Protein AF-A0A2M7XXM1-F1 (afdb_monomer_lite)

pLDDT: mean 84.11, std 12.09, range [45.41, 97.5]

Sequence (160 aa):
MEPDAIPKQIENLKSKQQLTRKERRYLQKLENKLSEKKDSNKPFNIKQVLAKISIIILVLLVIAGIMWFVASRPNLPPIDLAGHIEQNPSAHILDQPMPELIQKHMLEHADGKGKSGILIQYNCKKYSCEKNLIDKLKTLVKKYPENVYLAPNNYDGKII

Structure (mmCIF, N/CA/C/O backbone):
data_AF-A0A2M7XXM1-F1
#
_entry.id   AF-A0A2M7XXM1-F1
#
loop_
_atom_site.group_PDB
_atom_site.id
_atom_site.type_symbol
_atom_site.label_atom_id
_atom_site.label_alt_id
_atom_site.label_comp_id
_atom_site.label_asym_id
_atom_site.label_entity_id
_atom_site.label_seq_id
_atom_site.pdbx_PDB_ins_code
_atom_site.Cartn_x
_atom_site.Cartn_y
_atom_site.Cartn_z
_atom_site.occupancy
_atom_site.B_iso_or_equiv
_atom_site.auth_seq_id
_atom_site.auth_comp_id
_atom_site.auth_asym_id
_atom_site.auth_atom_id
_atom_site.pdbx_PDB_model_num
ATOM 1 N N . MET A 1 1 ? -53.386 10.245 68.380 1.00 47.75 1 MET A N 1
ATOM 2 C CA . MET A 1 1 ? -54.208 9.700 67.278 1.00 47.75 1 MET A CA 1
ATOM 3 C C . MET A 1 1 ? -54.078 8.186 67.360 1.00 47.75 1 MET A C 1
ATOM 5 O O . MET A 1 1 ? -52.992 7.687 67.102 1.00 47.75 1 MET A O 1
ATOM 9 N N . GLU A 1 2 ? -55.099 7.495 67.875 1.00 48.47 2 GLU A N 1
ATOM 10 C CA . GLU A 1 2 ? -55.029 6.061 68.207 1.00 48.47 2 GLU A CA 1
ATOM 11 C C . GLU A 1 2 ? -54.615 5.209 66.990 1.00 48.47 2 GLU A C 1
ATOM 13 O O . GLU A 1 2 ? -55.302 5.245 65.963 1.00 48.47 2 GLU A O 1
ATOM 18 N N . PRO A 1 3 ? -53.516 4.438 67.073 1.00 56.25 3 PRO A N 1
ATOM 19 C CA . PRO A 1 3 ? -53.056 3.577 65.980 1.00 56.25 3 PRO A CA 1
ATOM 20 C C . PRO A 1 3 ? -54.017 2.412 65.668 1.00 56.25 3 PRO A C 1
ATOM 22 O O . PRO A 1 3 ? -53.949 1.850 64.575 1.00 56.25 3 PRO A O 1
ATOM 25 N N . ASP A 1 4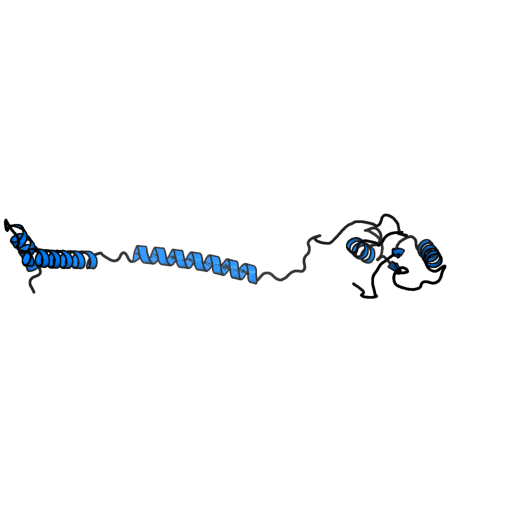 ? -54.971 2.125 66.558 1.00 60.66 4 ASP A N 1
ATOM 26 C CA . ASP A 1 4 ? -55.882 0.974 66.475 1.00 60.66 4 ASP A CA 1
ATOM 27 C C . ASP A 1 4 ? -57.233 1.269 65.802 1.00 60.66 4 ASP A C 1
ATOM 29 O O . ASP A 1 4 ? -58.080 0.381 65.679 1.00 60.66 4 ASP A O 1
ATOM 33 N N . ALA A 1 5 ? -57.465 2.502 65.343 1.00 74.38 5 ALA A N 1
ATOM 34 C CA . ALA A 1 5 ? -58.763 2.895 64.789 1.00 74.38 5 ALA A CA 1
ATOM 35 C C . ALA A 1 5 ? -59.007 2.364 63.361 1.00 74.38 5 ALA A C 1
ATOM 37 O O . ALA A 1 5 ? -60.135 2.026 63.009 1.00 74.38 5 ALA A O 1
ATOM 38 N N . ILE A 1 6 ? -57.962 2.266 62.530 1.00 78.31 6 ILE A N 1
ATOM 39 C CA . ILE A 1 6 ? -58.082 1.893 61.106 1.00 78.31 6 ILE A CA 1
ATOM 40 C C . ILE A 1 6 ? -58.431 0.401 60.917 1.00 78.31 6 ILE A C 1
ATOM 42 O O . ILE A 1 6 ? -59.359 0.120 60.156 1.00 78.31 6 ILE A O 1
ATOM 46 N N . PRO A 1 7 ? -57.773 -0.563 61.599 1.00 82.00 7 PRO A N 1
ATOM 47 C CA . PRO A 1 7 ? -58.103 -1.984 61.454 1.00 82.00 7 PRO A CA 1
ATOM 48 C C . PRO A 1 7 ? -59.534 -2.299 61.909 1.00 82.00 7 PRO A C 1
ATOM 50 O O . PRO A 1 7 ? -60.278 -2.963 61.190 1.00 82.00 7 PRO A O 1
ATOM 53 N N . LYS A 1 8 ? -59.956 -1.722 63.044 1.00 83.06 8 LYS A N 1
ATOM 54 C CA . LYS A 1 8 ? -61.313 -1.880 63.595 1.00 83.06 8 LYS A CA 1
ATOM 55 C C . LYS A 1 8 ? -62.392 -1.312 62.663 1.00 83.06 8 LYS A C 1
ATOM 57 O O . LYS A 1 8 ? -63.471 -1.885 62.535 1.00 83.06 8 LYS A O 1
ATOM 62 N N . GLN A 1 9 ? -62.105 -0.204 61.973 1.00 83.31 9 GLN A N 1
ATOM 63 C CA . GLN A 1 9 ? -63.017 0.377 60.978 1.00 83.31 9 GLN A CA 1
ATOM 64 C C . GLN A 1 9 ? -63.167 -0.505 59.734 1.00 83.31 9 GLN A C 1
ATOM 66 O O . GLN A 1 9 ? -64.272 -0.623 59.207 1.00 83.31 9 GLN A O 1
ATOM 71 N N . ILE A 1 10 ? -62.088 -1.144 59.275 1.00 85.25 10 ILE A N 1
ATOM 72 C CA . ILE A 1 10 ? -62.145 -2.089 58.151 1.00 85.25 10 ILE A CA 1
ATOM 73 C C . ILE A 1 10 ? -62.974 -3.321 58.537 1.00 85.25 10 ILE A C 1
ATOM 75 O O . ILE A 1 10 ? -63.819 -3.748 57.754 1.00 85.25 10 ILE A O 1
ATOM 79 N N . GLU A 1 11 ? -62.778 -3.861 59.740 1.00 86.44 11 GLU A N 1
ATOM 80 C CA . GLU A 1 11 ? -63.499 -5.042 60.234 1.00 86.44 11 GLU A CA 1
ATOM 81 C C . GLU A 1 11 ? -65.008 -4.786 60.382 1.00 86.44 11 GLU A C 1
ATOM 83 O O . GLU A 1 11 ? -65.823 -5.559 59.880 1.00 86.44 11 GLU A O 1
ATOM 88 N N . ASN A 1 12 ? -65.389 -3.637 60.949 1.00 84.94 12 ASN A N 1
ATOM 89 C CA . ASN A 1 12 ? -66.790 -3.215 61.066 1.00 84.94 12 ASN A CA 1
ATOM 90 C C . ASN A 1 12 ? -67.451 -2.973 59.691 1.00 84.94 12 ASN A C 1
ATOM 92 O O . ASN A 1 12 ? -68.616 -3.291 59.470 1.00 84.94 12 ASN A O 1
ATOM 96 N N . LEU A 1 13 ? -66.707 -2.447 58.713 1.00 84.88 13 LEU A N 1
ATOM 97 C CA . LEU A 1 13 ? -67.233 -2.281 57.354 1.00 84.88 13 LEU A CA 1
ATOM 98 C C . LEU A 1 13 ? -67.356 -3.610 56.599 1.00 84.88 13 LEU A C 1
ATOM 100 O O . LEU A 1 13 ? -68.233 -3.723 55.745 1.00 84.88 13 LEU A O 1
ATOM 104 N N . LYS A 1 14 ? -66.520 -4.609 56.909 1.00 84.81 14 LYS A N 1
ATOM 105 C CA . LYS A 1 14 ? -66.574 -5.953 56.309 1.00 84.81 14 LYS A CA 1
ATOM 106 C C . LYS A 1 14 ? -67.660 -6.849 56.910 1.00 84.81 14 LYS A C 1
ATOM 108 O O . LYS A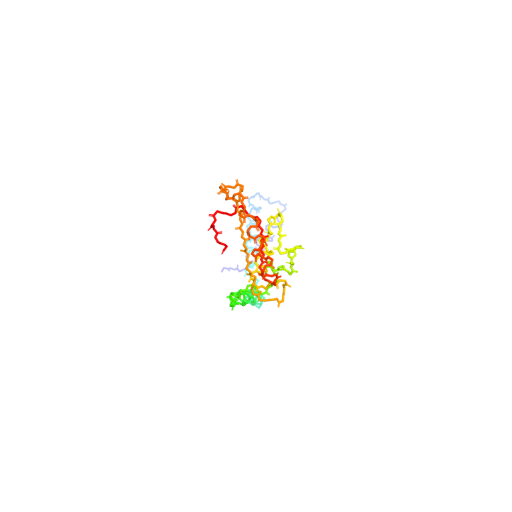 1 14 ? -68.104 -7.763 56.225 1.00 84.81 14 LYS A O 1
ATOM 113 N N . SER A 1 15 ? -68.111 -6.586 58.138 1.00 84.62 15 SER A N 1
ATOM 114 C CA . SER A 1 15 ? -69.180 -7.361 58.790 1.00 84.62 15 SER A CA 1
ATOM 115 C C . SER A 1 15 ? -70.596 -7.006 58.308 1.00 84.62 15 SER A C 1
ATOM 117 O O . SER A 1 15 ? -71.546 -7.735 58.590 1.00 84.62 15 SER A O 1
ATOM 119 N N . LYS A 1 16 ? -70.766 -5.914 57.549 1.00 86.12 16 LYS A N 1
ATOM 120 C CA . LYS A 1 16 ? -72.057 -5.524 56.960 1.00 86.12 16 LYS A CA 1
ATOM 121 C C . LYS A 1 16 ? -72.422 -6.417 55.767 1.00 86.12 16 LYS A C 1
ATOM 123 O O . LYS A 1 16 ? -71.670 -6.513 54.803 1.00 86.12 16 LYS A O 1
ATOM 128 N N . GLN A 1 17 ? -73.630 -6.989 55.785 1.00 78.50 17 GLN A N 1
ATOM 129 C CA . GLN A 1 17 ? -74.121 -7.932 54.765 1.00 78.50 17 GLN A CA 1
ATOM 130 C C . GLN A 1 17 ? -74.292 -7.309 53.361 1.00 78.50 17 GLN A C 1
ATOM 132 O O . GLN A 1 17 ? -74.157 -8.002 52.355 1.00 78.50 17 GLN A O 1
ATOM 137 N N . GLN A 1 18 ? -74.542 -5.996 53.268 1.00 80.62 18 GLN A N 1
ATOM 138 C CA . GLN A 1 18 ? -74.530 -5.241 52.009 1.00 80.62 18 GLN A CA 1
ATOM 139 C C . GLN A 1 18 ? -73.877 -3.869 52.202 1.00 80.62 18 GLN A C 1
ATOM 141 O O . GLN A 1 18 ? -74.368 -3.039 52.961 1.00 80.62 18 GLN A O 1
ATOM 146 N N . LEU A 1 19 ? -72.784 -3.612 51.475 1.00 83.69 19 LEU A N 1
ATOM 147 C CA . LEU A 1 19 ? -72.122 -2.305 51.464 1.00 83.69 19 LEU A CA 1
ATOM 148 C C . LEU A 1 19 ? -72.677 -1.411 50.357 1.00 83.69 19 LEU A C 1
ATOM 150 O O . LEU A 1 19 ? -72.707 -1.796 49.178 1.00 83.69 19 LEU A O 1
ATOM 154 N N . THR A 1 20 ? -72.982 -0.169 50.723 1.00 88.12 20 THR A N 1
ATOM 155 C CA . THR A 1 20 ? -73.326 0.896 49.778 1.00 88.12 20 THR A CA 1
ATOM 156 C C . THR A 1 20 ? -72.121 1.302 48.915 1.00 88.12 20 THR A C 1
ATOM 158 O O . THR A 1 20 ? -70.955 1.106 49.269 1.00 88.12 20 THR A O 1
ATOM 161 N N . ARG A 1 21 ? -72.375 1.944 47.764 1.00 87.75 21 ARG A N 1
ATOM 162 C CA . ARG A 1 21 ? -71.317 2.413 46.842 1.00 87.75 21 ARG A CA 1
ATOM 163 C C . ARG A 1 21 ? -70.307 3.358 47.513 1.00 87.75 21 ARG A C 1
ATOM 165 O O . ARG A 1 21 ? -69.133 3.354 47.145 1.00 87.75 21 ARG A O 1
ATOM 172 N N . LYS A 1 22 ? -70.751 4.166 48.484 1.00 86.50 22 LYS A N 1
ATOM 173 C CA . LYS A 1 22 ? -69.884 5.076 49.253 1.00 86.50 22 LYS A CA 1
ATOM 174 C C . LYS A 1 22 ? -68.986 4.307 50.227 1.00 86.50 22 LYS A C 1
ATOM 176 O O . LYS A 1 22 ? -67.790 4.584 50.274 1.00 86.50 22 LYS A O 1
ATOM 181 N N . GLU A 1 23 ? -69.527 3.313 50.929 1.00 86.50 23 GLU A N 1
ATOM 182 C CA . GLU A 1 23 ? -68.772 2.484 51.880 1.00 86.50 23 GLU A CA 1
ATOM 183 C C . GLU A 1 23 ? -67.706 1.632 51.185 1.00 86.50 23 GLU A C 1
ATOM 185 O O . GLU A 1 23 ? -66.586 1.556 51.679 1.00 86.50 23 GLU A O 1
ATOM 190 N N . ARG A 1 24 ? -67.986 1.092 49.989 1.00 85.81 24 ARG A N 1
ATOM 191 C CA . ARG A 1 24 ? -66.973 0.364 49.195 1.00 85.81 24 ARG A CA 1
ATOM 192 C C . ARG A 1 24 ? -65.766 1.238 48.848 1.00 85.81 24 ARG A C 1
ATOM 194 O O . ARG A 1 24 ? -64.626 0.817 49.011 1.00 85.81 24 ARG A O 1
ATOM 201 N N . ARG A 1 25 ? -66.010 2.483 48.416 1.00 87.25 25 ARG A N 1
ATOM 202 C CA . ARG A 1 25 ? -64.934 3.452 48.127 1.00 87.25 25 ARG A CA 1
ATOM 203 C C . ARG A 1 25 ? -64.148 3.825 49.381 1.00 87.25 25 ARG A C 1
ATOM 205 O O . ARG A 1 25 ? -62.950 4.078 49.302 1.00 87.25 25 ARG A O 1
ATOM 212 N N . TYR A 1 26 ? -64.822 3.907 50.523 1.00 89.06 26 TYR A N 1
ATOM 213 C CA . TYR A 1 26 ? -64.185 4.236 51.791 1.00 89.06 26 TYR A CA 1
ATOM 214 C C . TYR A 1 26 ? -63.320 3.080 52.314 1.00 89.06 26 TYR A C 1
ATOM 216 O O . TYR A 1 26 ? -62.176 3.313 52.694 1.00 89.06 26 TYR A O 1
ATOM 224 N N . LEU A 1 27 ? -63.808 1.841 52.224 1.00 86.38 27 LEU A N 1
ATOM 225 C CA . LEU A 1 27 ? -63.051 0.631 52.550 1.00 86.38 27 LEU A CA 1
ATOM 226 C C . LEU A 1 27 ? -61.779 0.531 51.699 1.00 86.38 27 LEU A C 1
ATOM 228 O O . LEU A 1 27 ? -60.695 0.374 52.251 1.00 86.38 27 LEU A O 1
ATOM 232 N N . GLN A 1 28 ? -61.883 0.750 50.385 1.00 89.62 28 GLN A N 1
ATOM 233 C CA . GLN A 1 28 ? -60.721 0.748 49.489 1.00 89.62 28 GLN A CA 1
ATOM 234 C C . GLN A 1 28 ? -59.682 1.818 49.874 1.00 89.62 28 GLN A C 1
ATOM 236 O O . GLN A 1 28 ? -58.480 1.567 49.850 1.00 89.62 28 GLN A O 1
ATOM 241 N N . LYS A 1 29 ? -60.127 3.012 50.293 1.00 88.75 29 LYS A N 1
ATOM 242 C CA . LYS A 1 29 ? -59.221 4.057 50.803 1.00 88.75 29 LYS A CA 1
ATOM 243 C C . LYS A 1 29 ? -58.519 3.645 52.099 1.00 88.75 29 LYS A C 1
ATOM 245 O O . LYS A 1 29 ? -57.365 4.020 52.291 1.00 88.75 29 LYS A O 1
ATOM 250 N N . LEU A 1 30 ? -59.201 2.935 52.998 1.00 87.94 30 LEU A N 1
ATOM 251 C CA . LEU A 1 30 ? -58.610 2.464 54.254 1.00 87.94 30 LEU A CA 1
ATOM 252 C C . LEU A 1 30 ? -57.597 1.3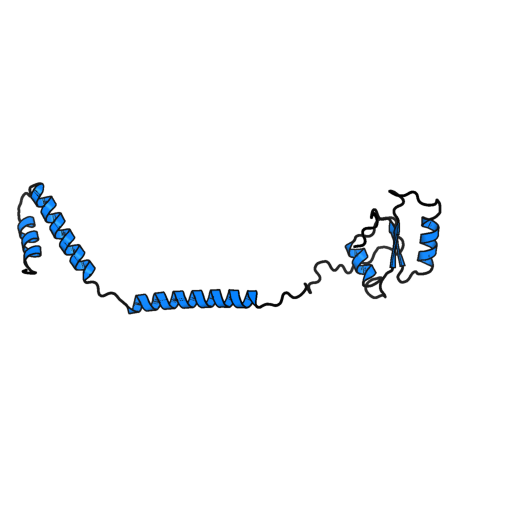38 54.015 1.00 87.94 30 LEU A C 1
ATOM 254 O O . LEU A 1 30 ? -56.519 1.371 54.607 1.00 87.94 30 LEU A O 1
ATOM 258 N N . GLU A 1 31 ? -57.900 0.398 53.119 1.00 86.75 31 GLU A N 1
ATOM 259 C CA . GLU A 1 31 ? -56.977 -0.678 52.737 1.00 86.75 31 GLU A CA 1
ATOM 260 C C . GLU A 1 31 ? -55.703 -0.124 52.084 1.00 86.75 31 GLU A C 1
ATOM 262 O O . GLU A 1 31 ? -54.607 -0.495 52.502 1.00 86.75 31 GLU A O 1
ATOM 267 N N . ASN A 1 32 ? -55.829 0.848 51.171 1.00 86.00 32 ASN A N 1
ATOM 268 C CA . ASN A 1 32 ? -54.676 1.507 50.545 1.00 86.00 32 ASN A CA 1
ATOM 269 C C . ASN A 1 32 ? -53.786 2.238 51.567 1.00 86.00 32 ASN A C 1
ATOM 271 O O . ASN A 1 32 ? -52.561 2.153 51.514 1.00 86.00 32 ASN A O 1
ATOM 275 N N . LYS A 1 33 ? -54.384 2.925 52.549 1.00 84.81 33 LYS A N 1
ATOM 276 C CA . LYS A 1 33 ? -53.619 3.587 53.622 1.00 84.81 33 LYS A CA 1
ATOM 277 C C . LYS A 1 33 ? -52.878 2.592 54.514 1.00 84.81 33 LYS A C 1
ATOM 279 O O . LYS A 1 33 ? -51.825 2.921 55.061 1.00 84.81 33 LYS A O 1
ATOM 284 N N . LEU A 1 34 ? -53.435 1.395 54.703 1.00 81.62 34 LEU A N 1
ATOM 285 C CA . LEU A 1 34 ? -52.812 0.343 55.500 1.00 81.62 34 LEU A CA 1
ATOM 286 C C . LEU A 1 34 ? -51.681 -0.349 54.723 1.00 81.62 34 LEU A C 1
ATOM 288 O O . LEU A 1 34 ? -50.645 -0.645 55.318 1.00 81.62 34 LEU A O 1
ATOM 292 N N . SER A 1 35 ? -51.827 -0.538 53.406 1.00 76.56 35 SER A N 1
ATOM 293 C CA . SER A 1 35 ? -50.748 -1.051 52.549 1.00 76.56 35 SER A CA 1
ATOM 294 C C . SER A 1 35 ? -49.585 -0.066 52.417 1.00 76.56 35 SER A C 1
ATOM 296 O O . SER A 1 35 ? -48.440 -0.473 52.584 1.00 76.56 35 SER A O 1
ATOM 298 N N . GLU A 1 36 ? -49.855 1.231 52.232 1.00 79.06 36 GLU A N 1
ATOM 299 C CA . GLU A 1 36 ? -48.812 2.270 52.169 1.00 79.06 36 GLU A CA 1
ATOM 300 C C . GLU A 1 36 ? -47.984 2.334 53.462 1.00 79.06 36 GLU A C 1
ATOM 302 O O . GLU A 1 36 ? -46.754 2.358 53.416 1.00 79.06 36 GLU A O 1
ATOM 307 N N . LYS A 1 37 ? -48.642 2.276 54.630 1.00 72.12 37 LYS A N 1
ATOM 308 C CA . LYS A 1 37 ? -47.953 2.201 55.932 1.00 72.12 37 LYS A CA 1
ATOM 309 C C . LYS A 1 37 ? -47.150 0.912 56.121 1.00 72.12 37 LYS A C 1
ATOM 311 O O . LYS A 1 37 ? -46.159 0.901 56.848 1.00 72.12 37 LYS A O 1
ATOM 316 N N . LYS A 1 38 ? -47.589 -0.194 55.517 1.00 66.38 38 LYS A N 1
ATOM 317 C CA . LYS A 1 38 ? -46.884 -1.479 55.587 1.00 66.38 38 LYS A CA 1
ATOM 318 C C . LYS A 1 38 ? -45.632 -1.474 54.709 1.00 66.38 38 LYS A C 1
ATOM 320 O O . LYS A 1 38 ? -44.612 -2.026 55.114 1.00 66.38 38 LYS A O 1
ATOM 325 N N . ASP A 1 39 ? -45.687 -0.823 53.550 1.00 62.78 39 ASP A N 1
ATOM 326 C CA . ASP A 1 39 ? -44.536 -0.675 52.657 1.00 62.78 39 ASP A CA 1
ATOM 327 C C . ASP A 1 39 ? -43.515 0.353 53.166 1.00 62.78 39 ASP A C 1
ATOM 329 O O . ASP A 1 39 ? -42.314 0.132 52.999 1.00 62.78 39 ASP A O 1
ATOM 333 N N . SER A 1 40 ? -43.945 1.405 53.875 1.00 60.09 40 SER A N 1
ATOM 334 C CA . SER A 1 40 ? -43.032 2.393 54.476 1.00 60.09 40 SER A CA 1
ATOM 335 C C . SER A 1 40 ? -42.176 1.843 55.625 1.00 60.09 40 SER A C 1
ATOM 337 O O . SER A 1 40 ? -41.156 2.436 55.962 1.00 60.09 40 SER A O 1
ATOM 339 N N . ASN A 1 41 ? -42.576 0.720 56.230 1.00 59.59 41 ASN A N 1
ATOM 340 C CA . ASN A 1 41 ? -41.899 0.112 57.380 1.00 59.59 41 ASN A CA 1
ATOM 341 C C . ASN A 1 41 ? -40.950 -1.039 57.007 1.00 59.59 41 ASN A C 1
ATOM 343 O O . ASN A 1 41 ? -40.452 -1.733 57.896 1.00 59.59 41 ASN A O 1
ATOM 347 N N . LYS A 1 42 ? -40.677 -1.277 55.715 1.00 62.97 42 LYS A N 1
ATOM 348 C CA . LYS A 1 42 ? -39.650 -2.255 55.330 1.00 62.97 42 LYS A CA 1
ATOM 349 C C . LYS A 1 42 ? -38.271 -1.707 55.717 1.00 62.97 42 LYS A C 1
ATOM 351 O O . LYS A 1 42 ? -37.910 -0.631 55.240 1.00 62.97 42 LYS A O 1
ATOM 356 N N . PRO A 1 43 ? -37.479 -2.417 56.543 1.00 64.62 43 PRO A N 1
ATOM 357 C CA . PRO A 1 43 ? -36.138 -1.967 56.876 1.00 64.62 43 PRO A CA 1
ATOM 358 C C . PRO A 1 43 ? -35.310 -1.939 55.592 1.00 64.62 43 PRO A C 1
ATOM 360 O O . PRO A 1 43 ? -35.096 -2.966 54.943 1.00 64.62 43 PRO A O 1
ATOM 363 N N . PHE A 1 44 ? -34.888 -0.741 55.195 1.00 65.62 44 PHE A N 1
ATOM 364 C CA . PHE A 1 44 ? -34.052 -0.544 54.023 1.00 65.62 44 PHE A CA 1
ATOM 365 C C . PHE A 1 44 ? -32.748 -1.321 54.230 1.00 65.62 44 PHE A C 1
ATOM 367 O O . PHE A 1 44 ? -31.983 -1.042 55.153 1.00 65.62 44 PHE A O 1
ATOM 374 N N . ASN A 1 45 ? -32.510 -2.350 53.414 1.00 75.50 45 ASN A N 1
ATOM 375 C CA . ASN A 1 45 ? -31.360 -3.232 53.587 1.00 75.50 45 ASN A CA 1
ATOM 376 C C . ASN A 1 45 ? -30.101 -2.571 53.002 1.00 75.50 45 ASN A C 1
ATOM 378 O O . ASN A 1 45 ? -29.654 -2.887 51.897 1.00 75.50 45 ASN A O 1
ATOM 382 N N . ILE A 1 46 ? -29.547 -1.618 53.758 1.00 77.44 46 ILE A N 1
ATOM 383 C CA . ILE A 1 46 ? -28.403 -0.772 53.380 1.00 77.44 46 ILE A CA 1
ATOM 384 C C . ILE A 1 46 ? -27.208 -1.616 52.903 1.00 77.44 46 ILE A C 1
ATOM 386 O O . ILE A 1 46 ? -26.522 -1.232 51.959 1.00 77.44 46 ILE A O 1
ATOM 390 N N . LYS A 1 47 ? -26.997 -2.808 53.483 1.00 78.56 47 LYS A N 1
ATOM 391 C CA . LYS A 1 47 ? -25.906 -3.722 53.099 1.00 78.56 47 LYS A CA 1
ATOM 392 C C . LYS A 1 47 ? -26.032 -4.223 51.656 1.00 78.56 47 LYS A C 1
ATOM 394 O O . LYS A 1 47 ? -25.030 -4.306 50.954 1.00 78.56 47 LYS A O 1
ATOM 399 N N . GLN A 1 48 ? -27.248 -4.511 51.188 1.00 79.56 48 GLN A N 1
ATOM 400 C CA . GLN A 1 48 ? -27.482 -4.943 49.803 1.00 79.56 48 GLN A CA 1
ATOM 401 C C . GLN A 1 48 ? -27.329 -3.790 48.806 1.00 79.56 48 GLN A C 1
ATOM 403 O O . GLN A 1 48 ? -26.870 -4.003 47.686 1.00 79.56 48 GLN A O 1
ATOM 408 N N . VAL A 1 49 ? -27.687 -2.570 49.207 1.00 83.00 49 VAL A N 1
ATOM 409 C CA . VAL A 1 49 ? -27.510 -1.371 48.376 1.00 83.00 49 VAL A CA 1
ATOM 410 C C . VAL A 1 49 ? -26.027 -1.023 48.247 1.00 83.00 49 VAL A C 1
ATOM 412 O O . VAL A 1 49 ? -25.548 -0.834 47.132 1.00 83.00 49 VAL A O 1
ATOM 415 N N . LEU A 1 50 ? -25.276 -1.047 49.352 1.00 86.00 50 LEU A N 1
ATOM 416 C CA . LEU A 1 50 ? -23.822 -0.853 49.352 1.00 86.00 50 LEU A CA 1
ATOM 417 C C . LEU A 1 50 ? -23.091 -1.904 48.508 1.00 86.00 50 LEU A C 1
ATOM 419 O O . LEU A 1 50 ? -22.206 -1.545 47.737 1.00 86.00 50 LEU A O 1
ATOM 423 N N . ALA A 1 51 ? -23.486 -3.179 48.593 1.00 87.50 51 ALA A N 1
ATOM 424 C CA . ALA A 1 51 ? -22.900 -4.235 47.767 1.00 87.50 51 ALA A CA 1
ATOM 425 C C . ALA A 1 51 ? -23.132 -3.991 46.264 1.00 87.50 51 ALA A C 1
ATOM 427 O O . ALA A 1 51 ? -22.208 -4.123 45.465 1.00 87.50 51 ALA A O 1
ATOM 428 N N . LYS A 1 52 ? -24.342 -3.568 45.871 1.00 89.75 52 LYS A N 1
ATOM 429 C CA . LYS A 1 52 ? -24.646 -3.226 44.470 1.00 89.75 52 LYS A CA 1
ATOM 430 C C . LYS A 1 52 ? -23.848 -2.016 43.984 1.00 89.75 52 LYS A C 1
ATOM 432 O O . LYS A 1 52 ? -23.319 -2.050 42.878 1.00 89.75 52 LYS A O 1
ATOM 437 N N . ILE A 1 53 ? -23.723 -0.979 44.812 1.00 92.62 53 ILE A N 1
ATOM 438 C CA . ILE A 1 53 ? -22.919 0.210 44.494 1.00 92.62 53 ILE A CA 1
ATOM 439 C C . ILE A 1 53 ? -21.442 -0.172 44.333 1.00 92.62 53 ILE A C 1
ATOM 441 O O . ILE A 1 53 ? -20.808 0.244 43.367 1.00 92.62 53 ILE A O 1
ATOM 445 N N . SER A 1 54 ? -20.910 -1.015 45.222 1.00 92.00 54 SER A N 1
ATOM 446 C CA . SER A 1 54 ? -19.530 -1.507 45.140 1.00 92.00 54 SER A CA 1
ATOM 447 C C . SER A 1 54 ? -19.255 -2.256 43.832 1.00 92.00 54 SER A C 1
ATOM 449 O O . SER A 1 54 ? -18.237 -1.997 43.193 1.00 92.00 54 SER A O 1
ATOM 451 N N . ILE A 1 55 ? -20.179 -3.113 43.387 1.00 94.75 55 ILE A N 1
ATOM 452 C CA . ILE A 1 55 ? -20.055 -3.828 42.107 1.00 94.75 55 ILE A CA 1
ATOM 453 C C . ILE A 1 55 ? -20.043 -2.846 40.927 1.00 94.75 55 ILE A C 1
ATOM 455 O O . ILE A 1 55 ? -19.211 -2.978 40.032 1.00 94.75 55 ILE A O 1
ATOM 459 N N . ILE A 1 56 ? -20.921 -1.838 40.929 1.00 95.62 56 ILE A N 1
ATOM 460 C CA . ILE A 1 56 ? -20.975 -0.828 39.858 1.00 95.62 56 ILE A CA 1
ATOM 461 C C . ILE A 1 56 ? -19.661 -0.038 39.782 1.00 95.62 56 ILE A C 1
ATOM 463 O O . ILE A 1 56 ? -19.121 0.156 38.694 1.00 95.62 56 ILE A O 1
ATOM 467 N N . ILE A 1 57 ? -19.122 0.377 40.931 1.00 96.62 57 ILE A N 1
ATOM 468 C CA . ILE A 1 57 ? -17.843 1.096 41.004 1.00 96.62 57 ILE A CA 1
ATOM 469 C C . ILE A 1 57 ? -16.701 0.220 40.475 1.00 96.62 57 ILE A C 1
ATOM 471 O O . ILE A 1 57 ? -15.878 0.701 39.698 1.00 96.62 57 ILE A O 1
ATOM 475 N N . LEU A 1 58 ? -16.667 -1.064 40.845 1.00 96.56 58 LEU A N 1
ATOM 476 C CA . LEU A 1 58 ? -15.656 -2.004 40.362 1.00 96.56 58 LEU A CA 1
ATOM 477 C C . LEU A 1 58 ? -15.683 -2.112 38.830 1.00 96.56 58 LEU A C 1
ATOM 479 O O . LEU A 1 58 ? -14.640 -2.015 38.188 1.00 96.56 58 LEU A O 1
ATOM 483 N N . VAL A 1 59 ? -16.872 -2.262 38.240 1.00 97.12 59 VAL A N 1
ATOM 484 C CA . VAL A 1 59 ? -17.035 -2.350 36.780 1.00 97.12 59 VAL A CA 1
ATOM 485 C C . VAL A 1 59 ? -16.554 -1.070 36.095 1.00 97.12 59 VAL A C 1
ATOM 487 O O . VAL A 1 59 ? -15.821 -1.143 35.108 1.00 97.12 59 VAL A O 1
ATOM 490 N N . LEU A 1 60 ? -16.899 0.102 36.636 1.00 97.44 60 LEU A N 1
ATOM 491 C CA . LEU A 1 60 ? -16.439 1.385 36.097 1.00 97.44 60 LEU A CA 1
ATOM 492 C C . LEU A 1 60 ? -14.915 1.530 36.155 1.00 97.44 60 LEU A C 1
ATOM 494 O O . LEU A 1 60 ? -14.318 1.999 35.188 1.00 97.44 60 LEU A O 1
ATOM 498 N N . LEU A 1 61 ? -14.278 1.096 37.246 1.00 97.50 61 LEU A N 1
ATOM 499 C CA . LEU A 1 61 ? -12.819 1.134 37.377 1.00 97.50 61 LEU A CA 1
ATOM 500 C C . LEU A 1 61 ? -12.127 0.222 36.363 1.00 97.50 61 LEU A C 1
ATOM 502 O O . LEU A 1 61 ? -11.122 0.621 35.777 1.00 97.50 61 LEU A O 1
ATOM 506 N N . VAL A 1 62 ? -12.678 -0.968 36.109 1.00 97.50 62 VAL A N 1
ATOM 507 C CA . VAL A 1 62 ? -12.147 -1.881 35.085 1.00 97.50 62 VAL A CA 1
ATOM 508 C C . VAL A 1 62 ? -12.237 -1.245 33.697 1.00 97.50 62 VAL A C 1
ATOM 510 O O . VAL A 1 62 ? -11.246 -1.231 32.968 1.00 97.50 62 VAL A O 1
ATOM 513 N N . ILE A 1 63 ? -13.387 -0.665 33.342 1.00 97.25 63 ILE A N 1
ATOM 514 C CA . ILE A 1 63 ? -13.578 -0.006 32.040 1.00 97.25 63 ILE A CA 1
ATOM 515 C C . ILE A 1 63 ? -12.621 1.184 31.886 1.00 97.25 63 ILE A C 1
ATOM 517 O O . ILE A 1 63 ? -11.941 1.299 30.865 1.00 97.25 63 ILE A O 1
ATOM 521 N N . ALA A 1 64 ? -12.523 2.040 32.906 1.00 97.06 64 ALA A N 1
ATOM 522 C CA . ALA A 1 64 ? -11.618 3.185 32.899 1.00 97.06 64 ALA A CA 1
ATOM 523 C C . ALA A 1 64 ? -10.148 2.751 32.774 1.00 97.06 64 ALA A C 1
ATOM 525 O O . ALA A 1 64 ? -9.397 3.347 32.003 1.00 97.06 64 ALA A O 1
ATOM 526 N N . GLY A 1 65 ? -9.751 1.681 33.472 1.00 97.06 65 GLY A N 1
ATOM 527 C CA . GLY A 1 65 ? -8.410 1.107 33.379 1.00 97.06 65 GLY A CA 1
ATOM 528 C C . GLY A 1 65 ? -8.085 0.584 31.980 1.00 97.06 65 GLY A C 1
ATOM 529 O O . GLY A 1 65 ? -7.010 0.871 31.455 1.00 97.06 65 GLY A O 1
ATOM 530 N N . ILE A 1 66 ? -9.025 -0.117 31.337 1.00 95.81 66 ILE A N 1
ATOM 531 C CA . ILE A 1 66 ? -8.856 -0.595 29.955 1.00 95.81 66 ILE A CA 1
ATOM 532 C C . ILE A 1 66 ? -8.715 0.588 28.992 1.00 95.81 66 ILE A C 1
ATOM 534 O O . ILE A 1 66 ? -7.794 0.601 28.175 1.00 95.81 66 ILE A O 1
ATOM 538 N N . MET A 1 67 ? -9.584 1.596 29.099 1.00 95.44 67 MET A N 1
ATOM 539 C CA . MET A 1 67 ? -9.511 2.792 28.254 1.00 95.44 67 MET A CA 1
ATOM 540 C C . MET A 1 67 ? -8.182 3.530 28.418 1.00 95.44 67 MET A C 1
ATOM 542 O O . MET A 1 67 ? -7.548 3.871 27.421 1.00 95.44 67 MET A O 1
ATOM 546 N N . TRP A 1 68 ? -7.739 3.738 29.661 1.00 95.81 68 TRP A N 1
ATOM 547 C CA . TRP A 1 68 ? -6.452 4.365 29.954 1.00 95.81 68 TRP A CA 1
ATOM 548 C C . TRP A 1 68 ? -5.291 3.567 29.358 1.00 95.81 68 TRP A C 1
ATOM 550 O O . TRP A 1 68 ? -4.400 4.139 28.733 1.00 95.81 68 TRP A O 1
ATOM 560 N N . PHE A 1 69 ? -5.314 2.241 29.500 1.00 93.69 69 PHE A N 1
ATOM 561 C CA . PHE A 1 69 ? -4.274 1.361 28.974 1.00 93.69 69 PHE A CA 1
ATOM 562 C C . PHE A 1 69 ? -4.190 1.393 27.443 1.00 93.69 69 PHE A C 1
ATOM 564 O O . PHE A 1 69 ? -3.091 1.432 26.894 1.00 93.69 69 PHE A O 1
ATOM 571 N N . VAL A 1 70 ? -5.332 1.405 26.749 1.00 90.25 70 VAL A N 1
ATOM 572 C CA . VAL A 1 70 ? -5.373 1.523 25.282 1.00 90.25 70 VAL A CA 1
ATOM 573 C C . VAL A 1 70 ? -4.878 2.899 24.835 1.00 90.25 70 VAL A C 1
ATOM 575 O O . VAL A 1 70 ? -4.041 2.971 23.940 1.00 90.25 70 VAL A O 1
ATOM 578 N N . ALA A 1 71 ? -5.325 3.975 25.488 1.00 88.44 71 ALA A N 1
ATOM 579 C CA . ALA A 1 71 ? -4.898 5.340 25.174 1.00 88.44 71 ALA A CA 1
ATOM 580 C C . ALA A 1 71 ? -3.412 5.604 25.477 1.00 88.44 71 ALA A C 1
ATOM 582 O O . ALA A 1 71 ? -2.797 6.448 24.834 1.00 88.44 71 ALA A O 1
ATOM 583 N N . SER A 1 72 ? -2.825 4.880 26.434 1.00 90.12 72 SER A N 1
ATOM 584 C CA . SER A 1 72 ? -1.413 5.029 26.813 1.00 90.12 72 SER A CA 1
ATOM 585 C C . SER A 1 72 ? -0.453 4.257 25.907 1.00 90.12 72 SER A C 1
ATOM 587 O O . SER A 1 72 ? 0.760 4.318 26.121 1.00 90.12 72 SER A O 1
ATOM 589 N N . ARG A 1 73 ? -0.950 3.498 24.920 1.00 84.00 73 ARG A N 1
ATOM 590 C CA . ARG A 1 73 ? -0.056 2.821 23.983 1.00 84.00 73 ARG A CA 1
ATOM 591 C C . ARG A 1 73 ? 0.555 3.855 23.035 1.00 84.00 73 ARG A C 1
ATOM 593 O O . ARG A 1 73 ? -0.189 4.625 22.431 1.00 84.00 73 ARG A O 1
ATOM 600 N N . PRO A 1 74 ? 1.887 3.878 22.871 1.00 82.62 74 PRO A N 1
ATOM 601 C CA . PRO A 1 74 ? 2.498 4.709 21.847 1.00 82.62 74 PRO A CA 1
ATOM 602 C C . PRO A 1 74 ? 1.976 4.280 20.470 1.00 82.62 74 PRO A C 1
ATOM 604 O O . PRO A 1 74 ? 1.868 3.084 20.191 1.00 82.62 74 PRO A O 1
ATOM 607 N N . ASN A 1 75 ? 1.673 5.255 19.610 1.00 77.69 75 ASN A N 1
ATOM 608 C CA . ASN A 1 75 ? 1.421 5.015 18.190 1.00 77.69 75 ASN A CA 1
ATOM 609 C C . ASN A 1 75 ? 2.740 4.590 17.542 1.00 77.69 75 ASN A C 1
ATOM 611 O O . ASN A 1 75 ? 3.505 5.421 17.051 1.00 77.69 75 ASN A O 1
ATOM 615 N N . LEU A 1 76 ? 3.036 3.296 17.620 1.00 74.12 76 LEU A N 1
ATOM 616 C CA . LEU A 1 76 ? 4.161 2.710 16.916 1.00 74.12 76 LEU A CA 1
ATOM 617 C C . LEU A 1 76 ? 3.832 2.678 15.421 1.00 74.12 76 LEU A C 1
ATOM 619 O O . LEU A 1 76 ? 2.676 2.434 15.059 1.00 74.12 76 LEU A O 1
ATOM 623 N N . PRO A 1 77 ? 4.824 2.920 14.551 1.00 60.84 77 PRO A N 1
ATOM 624 C CA . PRO A 1 77 ? 4.637 2.661 13.137 1.00 60.84 77 PRO A CA 1
ATOM 625 C C . PRO A 1 77 ? 4.239 1.189 12.942 1.00 60.84 77 PRO A C 1
ATOM 627 O O . PRO A 1 77 ? 4.655 0.336 13.735 1.00 60.84 77 PRO A O 1
ATOM 630 N N . PRO A 1 78 ? 3.430 0.882 11.916 1.00 65.25 78 PRO A N 1
ATOM 631 C CA . PRO A 1 78 ? 3.178 -0.499 11.533 1.00 65.25 78 PRO A CA 1
ATOM 632 C C . PRO A 1 78 ? 4.524 -1.207 11.326 1.00 65.25 78 PRO A C 1
ATOM 634 O O . PRO A 1 78 ? 5.374 -0.743 10.572 1.00 65.25 78 PRO A O 1
ATOM 637 N N . ILE A 1 79 ? 4.735 -2.285 12.080 1.00 63.31 79 ILE A N 1
ATOM 638 C CA . ILE A 1 79 ? 5.884 -3.197 11.948 1.00 63.31 79 ILE A CA 1
ATOM 639 C C . ILE A 1 79 ? 5.478 -4.496 11.246 1.00 63.31 79 ILE A C 1
ATOM 641 O O . ILE A 1 79 ? 6.254 -5.449 11.192 1.00 63.31 79 ILE A O 1
ATOM 645 N N . ASP A 1 80 ? 4.225 -4.583 10.806 1.00 65.81 80 ASP A N 1
ATOM 646 C CA . ASP A 1 80 ? 3.734 -5.733 10.080 1.00 65.81 80 ASP A CA 1
ATOM 647 C C . ASP A 1 80 ? 4.234 -5.697 8.634 1.00 65.81 80 ASP A C 1
ATOM 649 O O . ASP A 1 80 ? 4.478 -4.651 8.043 1.00 65.81 80 ASP A O 1
ATOM 653 N N . LEU A 1 81 ? 4.363 -6.877 8.028 1.00 65.75 81 LEU A N 1
ATOM 654 C CA . LEU A 1 81 ? 4.695 -7.028 6.608 1.00 65.75 81 LEU A CA 1
ATOM 655 C C . LEU A 1 81 ? 3.533 -6.587 5.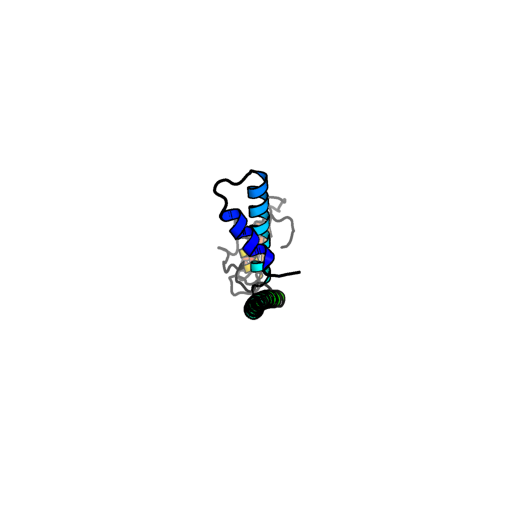690 1.00 65.75 81 LEU A C 1
ATOM 657 O O . LEU A 1 81 ? 3.516 -6.905 4.501 1.00 65.75 81 LEU A O 1
ATOM 661 N N . ALA A 1 82 ? 2.525 -5.894 6.225 1.00 63.84 82 ALA A N 1
ATOM 662 C CA . ALA A 1 82 ? 1.358 -5.461 5.478 1.00 63.84 82 ALA A CA 1
ATOM 663 C C . ALA A 1 82 ? 1.773 -4.398 4.451 1.00 63.84 82 ALA A C 1
ATOM 665 O O . ALA A 1 82 ? 2.064 -3.255 4.783 1.00 63.84 82 ALA A O 1
ATOM 666 N N . GLY A 1 83 ? 1.805 -4.795 3.178 1.00 61.41 83 GLY A N 1
ATOM 667 C CA . GLY A 1 83 ? 2.271 -3.949 2.075 1.00 61.41 83 GLY A CA 1
ATOM 668 C C . GLY A 1 83 ? 3.740 -4.153 1.692 1.00 61.41 83 GLY A C 1
ATOM 669 O O . GLY A 1 83 ? 4.158 -3.613 0.670 1.00 61.41 83 GLY A O 1
ATOM 670 N N . HIS A 1 84 ? 4.491 -4.978 2.428 1.00 63.81 84 HIS A N 1
ATOM 671 C CA . HIS A 1 84 ? 5.802 -5.458 1.999 1.00 63.81 84 HIS A CA 1
ATOM 672 C C . HIS A 1 84 ? 5.623 -6.728 1.165 1.00 63.81 84 HIS A C 1
ATOM 674 O O . HIS A 1 84 ? 5.080 -7.728 1.633 1.00 63.81 84 HIS A O 1
ATOM 680 N N . ILE A 1 85 ? 6.053 -6.680 -0.096 1.00 69.69 85 ILE A N 1
ATOM 681 C CA . ILE A 1 85 ? 6.032 -7.832 -0.993 1.00 69.69 85 ILE A CA 1
ATOM 682 C C . ILE A 1 85 ? 7.470 -8.227 -1.318 1.00 69.69 85 ILE A C 1
ATOM 684 O O . ILE A 1 85 ? 8.215 -7.435 -1.881 1.00 69.69 85 ILE A O 1
ATOM 688 N N . GLU A 1 86 ? 7.867 -9.452 -0.979 1.00 75.50 86 GLU A N 1
ATOM 689 C CA . GLU A 1 86 ? 9.167 -10.017 -1.377 1.00 75.50 86 GLU A CA 1
ATOM 690 C C . GLU A 1 86 ? 9.055 -10.642 -2.774 1.00 75.50 86 GLU A C 1
ATOM 692 O O . GLU A 1 86 ? 9.248 -11.842 -2.974 1.00 75.50 86 GLU A O 1
ATOM 697 N N . GLN A 1 87 ? 8.623 -9.840 -3.746 1.00 83.25 87 GLN A N 1
ATOM 698 C CA . GLN A 1 87 ? 8.481 -10.280 -5.130 1.00 83.25 87 GLN A CA 1
ATOM 699 C C . GLN A 1 87 ? 9.427 -9.509 -6.030 1.00 83.25 87 GLN A C 1
ATOM 701 O O . GLN A 1 87 ? 9.377 -8.283 -6.109 1.00 83.25 87 GLN A O 1
ATOM 706 N N . ASN A 1 88 ? 10.232 -10.262 -6.769 1.00 87.06 88 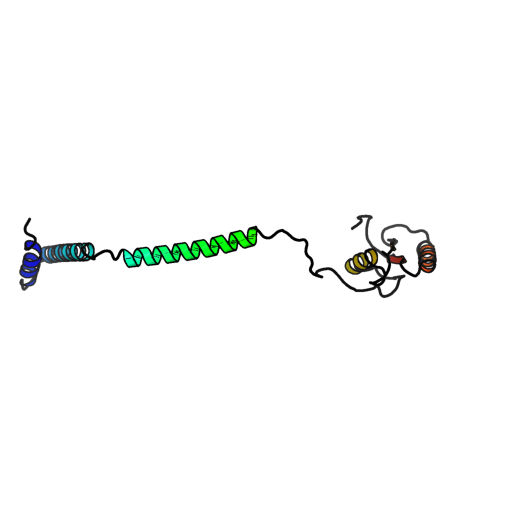ASN A N 1
ATOM 707 C CA . ASN A 1 88 ? 11.116 -9.725 -7.787 1.00 87.06 88 ASN A CA 1
ATOM 708 C C . ASN A 1 88 ? 10.373 -9.633 -9.128 1.00 87.06 88 ASN A C 1
ATOM 710 O O . ASN A 1 88 ? 9.490 -10.453 -9.411 1.00 87.06 88 ASN A O 1
ATOM 714 N N . PRO A 1 89 ? 10.712 -8.653 -9.980 1.00 90.06 89 PRO A N 1
ATOM 715 C CA . PRO A 1 89 ? 10.197 -8.619 -11.338 1.00 90.06 89 PRO A CA 1
ATOM 716 C C . PRO A 1 89 ? 10.691 -9.838 -12.128 1.00 90.06 89 PRO A C 1
ATOM 718 O O . PRO A 1 89 ? 11.746 -10.402 -11.852 1.00 90.06 89 PRO A O 1
ATOM 721 N N . SER A 1 90 ? 9.953 -10.223 -13.170 1.00 89.06 90 SER A N 1
ATOM 722 C CA . SER A 1 90 ? 10.325 -11.358 -14.026 1.00 89.06 90 SER A CA 1
ATOM 723 C C . SER A 1 90 ? 11.638 -11.146 -14.791 1.00 89.06 90 SER A C 1
ATOM 725 O O . SER A 1 90 ? 12.235 -12.109 -15.261 1.00 89.06 90 SER A O 1
ATOM 727 N N . ALA A 1 91 ? 12.049 -9.887 -14.972 1.00 91.56 91 ALA A N 1
ATOM 728 C CA . ALA A 1 91 ? 13.284 -9.489 -15.633 1.00 91.56 91 ALA A CA 1
ATOM 729 C C . ALA A 1 91 ? 13.659 -8.045 -15.262 1.00 91.56 91 ALA A C 1
ATOM 731 O O . ALA A 1 91 ? 12.811 -7.252 -14.852 1.00 91.56 91 ALA A O 1
ATOM 732 N N . HIS A 1 92 ? 14.919 -7.675 -15.500 1.00 93.31 92 HIS A N 1
ATOM 733 C CA . HIS A 1 92 ? 15.406 -6.296 -15.357 1.00 93.31 92 HIS A CA 1
ATOM 734 C C . HIS A 1 92 ? 14.948 -5.376 -16.499 1.00 93.31 92 HIS A C 1
ATOM 736 O O . HIS A 1 92 ? 14.963 -4.159 -16.367 1.00 93.31 92 HIS A O 1
ATOM 742 N N . ILE A 1 93 ? 14.503 -5.938 -17.625 1.00 95.81 93 ILE A N 1
ATOM 743 C CA . ILE A 1 93 ? 13.881 -5.201 -18.730 1.00 95.81 93 ILE A CA 1
ATOM 744 C C . ILE A 1 93 ? 12.473 -5.758 -18.906 1.00 95.81 93 ILE A C 1
ATOM 746 O O . ILE A 1 93 ? 12.314 -6.911 -19.304 1.00 95.81 93 ILE A O 1
ATOM 750 N N . LEU A 1 94 ? 11.465 -4.941 -18.615 1.00 94.25 94 LEU A N 1
ATOM 751 C CA . LEU A 1 94 ? 10.061 -5.315 -18.716 1.00 94.25 94 LEU A CA 1
ATOM 752 C C . LEU A 1 94 ? 9.405 -4.660 -19.931 1.00 94.25 94 LEU A C 1
ATOM 754 O O . LEU A 1 94 ? 9.586 -3.470 -20.196 1.00 94.25 94 LEU A O 1
ATOM 758 N N . ASP A 1 95 ? 8.577 -5.436 -20.628 1.00 91.88 95 ASP A N 1
ATOM 759 C CA . ASP A 1 95 ? 7.712 -4.932 -21.701 1.00 91.88 95 ASP A CA 1
ATOM 760 C C . ASP A 1 95 ? 6.372 -4.394 -21.164 1.00 91.88 95 ASP A C 1
ATOM 762 O O . ASP A 1 95 ? 5.623 -3.739 -21.889 1.00 91.88 95 ASP A O 1
ATOM 766 N N . GLN A 1 96 ? 6.069 -4.653 -19.887 1.00 93.00 96 GLN A N 1
ATOM 767 C CA . GLN A 1 96 ? 4.867 -4.197 -19.185 1.00 93.00 96 GLN A CA 1
ATOM 768 C C . GLN A 1 96 ? 5.229 -3.367 -17.948 1.00 93.00 96 GLN A C 1
ATOM 770 O O . GLN A 1 96 ? 6.327 -3.529 -17.410 1.00 93.00 96 GLN A O 1
ATOM 775 N N . PRO A 1 97 ? 4.327 -2.484 -17.478 1.00 92.81 97 PRO A N 1
ATOM 776 C CA . PRO A 1 97 ? 4.586 -1.694 -16.286 1.00 92.81 97 PRO A CA 1
ATOM 777 C C . PRO A 1 97 ? 4.846 -2.561 -15.060 1.00 92.81 97 PRO A C 1
ATOM 779 O O . PRO A 1 97 ? 4.125 -3.524 -14.800 1.00 92.81 97 PRO A O 1
ATOM 782 N N . MET A 1 98 ? 5.872 -2.192 -14.295 1.00 91.94 98 MET A N 1
ATOM 783 C CA . MET A 1 98 ? 6.175 -2.843 -13.026 1.00 91.94 98 MET A CA 1
ATOM 784 C C . MET A 1 98 ? 5.108 -2.446 -11.987 1.00 91.94 98 MET A C 1
ATOM 786 O O . MET A 1 98 ? 4.851 -1.252 -11.829 1.00 91.94 98 MET A O 1
ATOM 790 N N . PRO A 1 99 ? 4.483 -3.389 -11.261 1.00 90.94 99 PRO A N 1
ATOM 791 C CA . PRO A 1 99 ? 3.540 -3.065 -10.188 1.00 90.94 99 PRO A CA 1
ATOM 792 C C . PRO A 1 99 ? 4.180 -2.216 -9.082 1.00 90.94 99 PRO A C 1
ATOM 794 O O . PRO A 1 99 ? 5.319 -2.469 -8.703 1.00 90.94 99 PRO A O 1
ATOM 797 N N . GLU A 1 100 ? 3.446 -1.250 -8.519 1.00 87.69 100 GLU A N 1
ATOM 798 C CA . GLU A 1 100 ? 3.978 -0.283 -7.538 1.00 87.69 100 GLU A CA 1
ATOM 799 C C . GLU A 1 100 ? 4.626 -0.946 -6.312 1.00 87.69 100 GLU A C 1
ATOM 801 O O . GLU A 1 100 ? 5.686 -0.518 -5.867 1.00 87.69 100 GLU A O 1
ATOM 806 N N . LEU A 1 101 ? 4.029 -2.023 -5.793 1.00 86.56 101 LEU A N 1
ATOM 807 C CA . LEU A 1 101 ? 4.588 -2.755 -4.651 1.00 86.56 101 LEU A CA 1
ATOM 808 C C . LEU A 1 101 ? 5.954 -3.380 -4.981 1.00 86.56 101 LEU A C 1
ATOM 810 O O . LEU A 1 101 ? 6.864 -3.323 -4.161 1.00 86.56 101 LEU A O 1
ATOM 814 N N . ILE A 1 102 ? 6.124 -3.900 -6.202 1.00 89.94 102 ILE A N 1
ATOM 815 C CA . ILE A 1 102 ? 7.408 -4.436 -6.678 1.00 89.94 102 ILE A CA 1
ATOM 816 C C . ILE A 1 102 ? 8.403 -3.292 -6.908 1.00 89.94 102 ILE A C 1
ATOM 818 O O . ILE A 1 102 ? 9.571 -3.434 -6.567 1.00 89.94 102 ILE A O 1
ATOM 822 N N . GLN A 1 103 ? 7.957 -2.135 -7.417 1.00 90.12 103 GLN A N 1
ATOM 823 C CA . GLN A 1 103 ? 8.825 -0.957 -7.554 1.00 90.12 103 GLN A CA 1
ATOM 824 C C . GLN A 1 103 ? 9.399 -0.531 -6.199 1.00 90.12 103 GLN A C 1
ATOM 826 O O . GLN A 1 103 ? 10.608 -0.351 -6.086 1.00 90.12 103 GLN A O 1
ATOM 831 N N . LYS A 1 104 ? 8.548 -0.409 -5.170 1.00 87.19 104 LYS A N 1
ATOM 832 C CA . LYS A 1 104 ? 8.972 -0.071 -3.801 1.00 87.19 104 LYS A CA 1
ATOM 833 C C . LYS A 1 104 ? 9.976 -1.090 -3.269 1.00 87.19 104 LYS A C 1
ATOM 835 O O . LYS A 1 104 ? 11.052 -0.698 -2.830 1.00 87.19 104 LYS A O 1
ATOM 840 N N . HIS A 1 105 ? 9.674 -2.380 -3.421 1.00 87.62 105 HIS A N 1
ATOM 841 C CA . HIS A 1 105 ? 10.578 -3.448 -3.007 1.00 87.62 105 HIS A CA 1
ATOM 842 C C . HIS A 1 105 ? 11.946 -3.366 -3.706 1.00 87.62 105 HIS A C 1
ATOM 844 O O . HIS A 1 105 ? 12.973 -3.433 -3.041 1.00 87.62 105 HIS A O 1
ATOM 850 N N . MET A 1 106 ? 11.979 -3.140 -5.025 1.00 89.12 106 MET A N 1
ATOM 851 C CA . MET A 1 106 ? 13.231 -3.021 -5.783 1.00 89.12 106 MET A CA 1
ATOM 852 C C . MET A 1 106 ? 14.034 -1.768 -5.426 1.00 89.12 106 MET A C 1
ATOM 854 O O . MET A 1 106 ? 15.263 -1.812 -5.451 1.00 89.12 106 MET A O 1
ATOM 858 N N . LEU A 1 107 ? 13.374 -0.656 -5.086 1.00 89.31 107 LEU A N 1
ATOM 859 C CA . LEU A 1 107 ? 14.047 0.563 -4.622 1.00 89.31 107 LEU A CA 1
ATOM 860 C C . LEU A 1 107 ? 14.687 0.372 -3.239 1.00 89.31 107 LEU A C 1
ATOM 862 O O . LEU A 1 107 ? 15.775 0.894 -2.996 1.00 89.31 107 LEU A O 1
ATOM 866 N N . GLU A 1 108 ? 14.055 -0.401 -2.356 1.00 85.19 108 GLU A N 1
ATOM 867 C CA . GLU A 1 108 ? 14.616 -0.762 -1.050 1.00 85.19 108 GLU A CA 1
ATOM 868 C C . GLU A 1 108 ? 15.776 -1.758 -1.212 1.00 85.19 108 GLU A C 1
ATOM 870 O O . GLU A 1 108 ? 16.899 -1.479 -0.778 1.00 85.19 108 GLU A O 1
ATOM 875 N N . HIS A 1 109 ? 15.532 -2.872 -1.912 1.00 86.38 109 HIS A N 1
ATOM 876 C CA . HIS A 1 109 ? 16.477 -3.972 -2.103 1.00 86.38 109 HIS A CA 1
ATOM 877 C C . HIS A 1 109 ? 16.338 -4.596 -3.502 1.00 86.38 109 HIS A C 1
ATOM 879 O O . HIS A 1 109 ? 15.384 -5.328 -3.774 1.00 86.38 109 HIS A O 1
ATOM 885 N N . ALA A 1 110 ? 17.318 -4.376 -4.387 1.00 85.62 110 ALA A N 1
ATOM 886 C CA . ALA A 1 110 ? 17.344 -5.032 -5.695 1.00 85.62 110 ALA A CA 1
ATOM 887 C C . ALA A 1 110 ? 17.380 -6.558 -5.526 1.00 85.62 110 ALA A C 1
ATOM 889 O O . ALA A 1 110 ? 18.175 -7.085 -4.743 1.00 85.62 110 ALA A O 1
ATOM 890 N N . ASP A 1 111 ? 16.498 -7.258 -6.237 1.00 84.38 111 ASP A N 1
ATOM 891 C CA . ASP A 1 111 ? 16.337 -8.714 -6.168 1.00 84.38 111 ASP A CA 1
ATOM 892 C C . ASP A 1 111 ? 16.190 -9.276 -4.730 1.00 84.38 111 ASP A C 1
ATOM 894 O O . ASP A 1 111 ? 16.540 -10.427 -4.451 1.00 84.38 111 ASP A O 1
ATOM 898 N N . GLY A 1 112 ? 15.684 -8.463 -3.793 1.00 75.38 112 GLY A N 1
ATOM 899 C CA . GLY A 1 112 ? 15.370 -8.840 -2.410 1.00 75.38 112 GLY A CA 1
ATOM 900 C C . GLY A 1 112 ? 16.565 -8.956 -1.453 1.00 75.38 112 GLY A C 1
ATOM 901 O O . GLY A 1 112 ? 16.367 -9.119 -0.251 1.00 75.38 112 GLY A O 1
ATOM 902 N N . LYS A 1 113 ? 17.810 -8.878 -1.943 1.00 73.38 113 LYS A N 1
ATOM 903 C CA . LYS A 1 113 ? 19.036 -8.976 -1.110 1.00 73.38 113 LYS A CA 1
ATOM 904 C C . LYS A 1 113 ? 20.159 -8.020 -1.522 1.00 73.38 113 LYS A C 1
ATOM 906 O O . LYS A 1 113 ? 21.215 -8.000 -0.889 1.00 73.38 113 LYS A O 1
ATOM 911 N N . GLY A 1 114 ? 19.966 -7.278 -2.606 1.00 71.94 114 GLY A N 1
ATOM 912 C CA . GLY A 1 114 ? 20.962 -6.403 -3.203 1.00 71.94 114 GLY A CA 1
ATOM 913 C C . GLY A 1 114 ? 20.949 -4.981 -2.649 1.00 71.94 114 GLY A C 1
ATOM 914 O O . GLY A 1 114 ? 20.194 -4.619 -1.746 1.00 71.94 114 GLY A O 1
ATOM 915 N N . LYS A 1 115 ? 21.811 -4.148 -3.239 1.00 84.12 115 LYS A N 1
ATOM 916 C CA . LYS A 1 115 ? 21.786 -2.690 -3.056 1.00 84.12 115 LYS A CA 1
ATOM 917 C C . LYS A 1 115 ? 20.440 -2.133 -3.528 1.00 84.12 115 LYS A C 1
ATOM 919 O O . LYS A 1 115 ? 19.747 -2.786 -4.300 1.00 84.12 115 LYS A O 1
ATOM 924 N N . SER A 1 116 ? 20.106 -0.911 -3.130 1.00 88.44 116 SER A N 1
ATOM 925 C CA . SER A 1 116 ? 18.946 -0.204 -3.675 1.00 88.44 116 SER A CA 1
ATOM 926 C C . SER A 1 116 ? 18.947 -0.241 -5.206 1.00 88.44 116 SER A C 1
ATOM 928 O O . SER A 1 116 ? 19.967 0.030 -5.860 1.00 88.44 116 SER A O 1
ATOM 930 N N . GLY A 1 117 ? 17.807 -0.625 -5.769 1.00 90.94 117 GLY A N 1
ATOM 931 C CA . GLY A 1 117 ? 17.596 -0.658 -7.203 1.00 90.94 117 GLY A CA 1
ATOM 932 C C . GLY A 1 117 ? 17.441 0.743 -7.778 1.00 90.94 117 GLY A C 1
ATOM 933 O O . GLY A 1 117 ? 17.013 1.682 -7.111 1.00 90.94 117 GLY A O 1
ATOM 934 N N . ILE A 1 118 ? 17.782 0.882 -9.051 1.00 92.88 118 ILE A N 1
ATOM 935 C CA . ILE A 1 118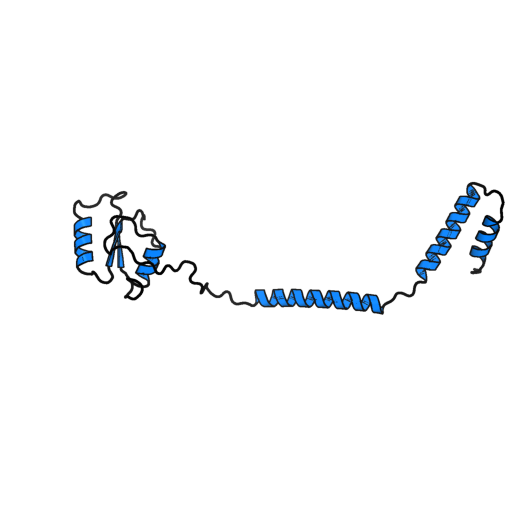 ? 17.510 2.064 -9.859 1.00 92.88 118 ILE A CA 1
ATOM 936 C C . ILE A 1 118 ? 16.438 1.671 -10.861 1.00 92.88 118 ILE A C 1
ATOM 938 O O . ILE A 1 118 ? 16.666 0.821 -11.718 1.00 92.88 118 ILE A O 1
ATOM 942 N N . LEU A 1 119 ? 15.275 2.308 -10.775 1.00 93.00 119 LEU A N 1
ATOM 943 C CA . LEU A 1 119 ? 14.174 2.055 -11.691 1.00 93.00 119 LEU A CA 1
ATOM 944 C C . LEU A 1 119 ? 14.079 3.169 -12.736 1.00 93.00 119 LEU A C 1
ATOM 946 O O . LEU A 1 119 ? 13.731 4.309 -12.432 1.00 93.00 119 LEU A O 1
ATOM 950 N N . ILE A 1 120 ? 14.365 2.823 -13.986 1.00 93.75 120 ILE A N 1
ATOM 951 C CA . ILE A 1 120 ? 14.208 3.691 -15.149 1.00 93.75 120 ILE A CA 1
ATOM 952 C C . ILE A 1 120 ? 12.823 3.453 -15.740 1.00 93.75 120 ILE A C 1
ATOM 954 O O . ILE A 1 120 ? 12.489 2.346 -16.165 1.00 93.75 120 ILE A O 1
ATOM 958 N N . GLN A 1 121 ? 12.021 4.513 -15.797 1.00 93.06 121 GLN A N 1
ATOM 959 C CA . GLN A 1 121 ? 10.647 4.447 -16.284 1.00 93.06 121 GLN A CA 1
ATOM 960 C C . GLN A 1 121 ? 10.444 5.390 -17.460 1.00 93.06 121 GLN A C 1
ATOM 962 O O . GLN A 1 121 ? 10.952 6.509 -17.456 1.00 93.06 121 GLN A O 1
ATOM 967 N N . TYR A 1 122 ? 9.705 4.941 -18.473 1.00 91.62 122 TYR A N 1
ATOM 968 C CA . TYR A 1 122 ? 9.447 5.730 -19.678 1.00 91.62 122 TYR A CA 1
ATOM 969 C C . TYR A 1 122 ? 7.976 5.669 -20.087 1.00 91.62 122 TYR A C 1
ATOM 971 O O . TYR A 1 122 ? 7.312 4.649 -19.919 1.00 91.62 122 TYR A O 1
ATOM 979 N N . ASN A 1 123 ? 7.477 6.758 -20.672 1.00 92.00 123 ASN A N 1
ATOM 980 C CA . ASN A 1 123 ? 6.086 6.879 -21.099 1.00 92.00 123 ASN A CA 1
ATOM 981 C C . ASN A 1 123 ? 5.995 7.378 -22.549 1.00 92.00 123 ASN A C 1
ATOM 983 O O . ASN A 1 123 ? 5.645 8.525 -22.815 1.00 92.00 123 ASN A O 1
ATOM 987 N N . CYS A 1 124 ? 6.292 6.497 -23.505 1.00 90.12 124 CYS A N 1
ATOM 988 C CA . CYS A 1 124 ? 6.179 6.822 -24.934 1.00 90.12 124 CYS A CA 1
ATOM 989 C C . CYS A 1 124 ? 4.742 6.744 -25.472 1.00 90.12 124 CYS A C 1
ATOM 991 O O . CYS A 1 124 ? 4.512 7.010 -26.647 1.00 90.12 124 CYS A O 1
ATOM 993 N N . LYS A 1 125 ? 3.772 6.354 -24.630 1.00 89.12 125 LYS A N 1
ATOM 994 C CA . LYS A 1 125 ? 2.346 6.387 -24.983 1.00 89.12 125 LYS A CA 1
ATOM 995 C C . LYS A 1 125 ? 1.787 7.800 -24.860 1.00 89.12 125 LYS A C 1
ATOM 997 O O . LYS A 1 125 ? 0.996 8.215 -25.698 1.00 89.12 125 LYS A O 1
ATOM 1002 N N . LYS A 1 126 ? 2.190 8.521 -23.811 1.00 88.94 126 LYS A N 1
ATOM 1003 C CA . LYS A 1 126 ? 1.741 9.891 -23.552 1.00 88.94 126 LYS A CA 1
ATOM 1004 C C . LYS A 1 126 ? 2.665 10.949 -24.153 1.00 88.94 126 LYS A C 1
ATOM 1006 O O . LYS A 1 126 ? 2.184 11.994 -24.581 1.00 88.94 126 LYS A O 1
ATOM 1011 N N . TYR A 1 127 ? 3.971 10.692 -24.181 1.00 88.62 127 TYR A N 1
ATOM 1012 C CA . TYR A 1 127 ? 4.971 11.652 -24.644 1.00 88.62 127 TYR A CA 1
ATOM 1013 C C . TYR A 1 127 ? 5.643 11.191 -25.937 1.00 88.62 127 TYR A C 1
ATOM 1015 O O . TYR A 1 127 ? 5.818 9.998 -26.181 1.00 88.62 127 TYR A O 1
ATOM 1023 N N . SER A 1 128 ? 6.061 12.155 -26.758 1.00 91.75 128 SER A N 1
ATOM 1024 C CA . SER A 1 128 ? 6.823 11.880 -27.976 1.00 91.75 128 SER A CA 1
ATOM 1025 C C . SER A 1 128 ? 8.259 11.495 -27.624 1.00 91.75 128 SER A C 1
ATOM 1027 O O . SER A 1 128 ? 9.074 12.351 -27.282 1.00 91.75 128 SER A O 1
ATOM 1029 N N . CYS A 1 129 ? 8.577 10.209 -27.729 1.00 90.62 129 CYS A N 1
ATOM 1030 C CA . CYS A 1 129 ? 9.931 9.697 -27.547 1.00 90.62 129 CYS A CA 1
ATOM 1031 C C . CYS A 1 129 ? 10.757 9.779 -28.838 1.00 90.62 129 CYS A C 1
ATOM 1033 O O . CYS A 1 129 ? 10.236 9.633 -29.944 1.00 90.62 129 CYS A O 1
ATOM 1035 N N . GLU A 1 130 ? 12.076 9.936 -28.699 1.00 94.44 130 GLU A N 1
ATOM 1036 C CA . GLU A 1 130 ? 13.012 9.703 -29.803 1.00 94.44 130 GLU A CA 1
ATOM 1037 C C . GLU A 1 130 ? 12.889 8.245 -30.289 1.00 94.44 130 GLU A C 1
ATOM 1039 O O . GLU A 1 130 ? 12.766 7.332 -29.469 1.00 94.44 130 GLU A O 1
ATOM 1044 N N . LYS A 1 131 ? 12.974 8.011 -31.610 1.00 91.50 131 LYS A N 1
ATOM 1045 C CA . LYS A 1 131 ? 12.786 6.684 -32.235 1.00 91.50 131 LYS A CA 1
ATOM 1046 C C . LYS A 1 131 ? 13.596 5.560 -31.572 1.00 91.50 131 LYS A C 1
ATOM 1048 O O . LYS A 1 131 ? 13.092 4.453 -31.451 1.00 91.50 131 LYS A O 1
ATOM 1053 N N . ASN A 1 132 ? 14.808 5.861 -31.099 1.00 94.38 132 ASN A N 1
ATOM 1054 C CA . ASN A 1 132 ? 15.743 4.873 -30.547 1.00 94.38 132 ASN A CA 1
ATOM 1055 C C . ASN A 1 132 ? 15.908 4.977 -29.021 1.00 94.38 132 ASN A C 1
ATOM 1057 O O . ASN A 1 132 ? 16.850 4.412 -28.464 1.00 94.38 132 ASN A O 1
ATOM 1061 N N . LEU A 1 133 ? 15.044 5.726 -28.327 1.00 93.50 133 LEU A N 1
ATOM 1062 C CA . LEU A 1 133 ? 15.182 5.943 -26.884 1.00 93.50 133 LEU A CA 1
ATOM 1063 C C . LEU A 1 133 ? 15.162 4.619 -26.109 1.00 93.50 133 LEU A C 1
ATOM 1065 O O . LEU A 1 133 ? 16.039 4.375 -25.285 1.00 93.50 133 LEU A O 1
ATOM 1069 N N . ILE A 1 134 ? 14.190 3.750 -26.398 1.00 93.50 134 ILE A N 1
ATOM 1070 C CA . ILE A 1 134 ? 14.011 2.480 -25.680 1.00 93.50 134 ILE A CA 1
ATOM 1071 C C . ILE A 1 134 ? 15.237 1.579 -25.867 1.00 93.50 134 ILE A C 1
ATOM 1073 O O . ILE A 1 134 ? 15.718 0.999 -24.897 1.00 93.50 134 ILE A O 1
ATOM 1077 N N . ASP A 1 135 ? 15.799 1.510 -27.073 1.00 95.56 135 ASP A N 1
ATOM 1078 C CA . ASP A 1 135 ? 16.987 0.694 -27.347 1.00 95.56 135 ASP A CA 1
ATOM 1079 C C . ASP A 1 135 ? 18.235 1.227 -26.637 1.00 95.56 135 ASP A C 1
ATOM 1081 O O . ASP A 1 135 ? 19.021 0.449 -26.081 1.00 95.56 135 ASP A O 1
ATOM 1085 N N . LYS A 1 136 ? 18.393 2.558 -26.574 1.00 95.69 136 LYS A N 1
ATOM 1086 C CA . LYS A 1 136 ? 19.451 3.201 -25.779 1.00 95.69 136 LYS A CA 1
ATOM 1087 C C . LYS A 1 136 ? 19.303 2.856 -24.294 1.00 95.69 136 LYS A C 1
ATOM 1089 O O . LYS A 1 136 ? 20.287 2.478 -23.661 1.00 95.69 136 LYS A O 1
ATOM 1094 N N . LEU A 1 137 ? 18.083 2.915 -23.752 1.00 95.50 137 LEU A N 1
ATOM 1095 C CA . LEU A 1 137 ? 17.805 2.556 -22.356 1.00 95.50 137 LEU A CA 1
ATOM 1096 C C . LEU A 1 137 ? 18.056 1.068 -22.083 1.00 95.50 137 LEU A C 1
ATOM 1098 O O . LEU A 1 137 ? 18.705 0.734 -21.097 1.00 95.50 137 LEU A O 1
ATOM 1102 N N . LYS A 1 138 ? 17.623 0.168 -22.975 1.00 95.94 138 LYS A N 1
ATOM 1103 C CA . LYS A 1 138 ? 17.916 -1.273 -22.874 1.00 95.94 138 LYS A CA 1
ATOM 1104 C C . LYS A 1 138 ? 19.424 -1.532 -22.863 1.00 95.94 138 LYS A C 1
ATOM 1106 O O . LYS A 1 138 ? 19.900 -2.355 -22.088 1.00 95.94 138 LYS A O 1
ATOM 1111 N N . THR A 1 139 ? 20.179 -0.821 -23.697 1.00 96.31 139 THR A N 1
ATOM 1112 C CA . THR A 1 139 ? 21.647 -0.912 -23.736 1.00 96.31 139 THR A CA 1
ATOM 1113 C C . THR A 1 139 ? 22.279 -0.414 -22.436 1.00 96.31 139 THR A C 1
ATOM 1115 O O . THR A 1 139 ? 23.190 -1.056 -21.918 1.00 96.31 139 THR A O 1
ATOM 1118 N N . LEU A 1 140 ? 21.771 0.688 -21.876 1.00 94.19 140 LEU A N 1
ATOM 1119 C CA . LEU A 1 140 ? 22.213 1.210 -20.584 1.00 94.19 140 LEU A CA 1
ATOM 1120 C C . LEU A 1 140 ? 21.974 0.191 -19.464 1.00 94.19 140 LEU A C 1
ATOM 1122 O O . LEU A 1 140 ? 22.898 -0.115 -18.720 1.00 94.19 140 LEU A O 1
ATOM 1126 N N . VAL A 1 141 ? 20.769 -0.374 -19.375 1.00 95.44 141 VAL A N 1
ATOM 1127 C CA . VAL A 1 141 ? 20.416 -1.364 -18.344 1.00 95.44 141 VAL A CA 1
ATOM 1128 C C . VAL A 1 141 ? 21.286 -2.613 -18.443 1.00 95.44 141 VAL A C 1
ATOM 1130 O O . VAL A 1 141 ? 21.807 -3.077 -17.436 1.00 95.44 141 VAL A O 1
ATOM 1133 N N . LYS A 1 142 ? 21.567 -3.098 -19.657 1.00 95.19 142 LYS A N 1
ATOM 1134 C CA . LYS A 1 142 ? 22.489 -4.229 -19.870 1.00 95.19 142 LYS A CA 1
ATOM 1135 C C . LYS A 1 142 ? 23.912 -3.974 -19.356 1.00 95.19 142 LYS A C 1
ATOM 1137 O O . LYS A 1 142 ? 24.623 -4.933 -19.077 1.00 95.19 142 LYS A O 1
ATOM 1142 N N . LYS A 1 143 ? 24.340 -2.712 -19.235 1.00 95.81 143 LYS A N 1
ATOM 1143 C CA . LYS A 1 143 ? 25.642 -2.343 -18.653 1.00 95.81 143 LYS A CA 1
ATOM 1144 C C . LYS A 1 143 ? 25.648 -2.436 -17.120 1.00 95.81 143 LYS A C 1
ATOM 1146 O O . LYS A 1 143 ? 26.720 -2.540 -16.532 1.00 95.81 143 LYS A O 1
ATOM 1151 N N . TYR A 1 144 ? 24.473 -2.412 -16.492 1.00 92.62 144 TYR A N 1
ATOM 1152 C CA . TYR A 1 144 ? 24.289 -2.444 -15.040 1.00 92.62 144 TYR A CA 1
ATOM 1153 C C . TYR A 1 144 ? 23.259 -3.518 -14.633 1.00 92.62 144 TYR A C 1
ATOM 1155 O O . TYR A 1 144 ? 22.208 -3.188 -14.086 1.00 92.62 144 TYR A O 1
ATOM 1163 N N . PRO A 1 145 ? 23.549 -4.807 -14.889 1.00 89.44 145 PRO A N 1
ATOM 1164 C CA . PRO A 1 145 ? 22.581 -5.899 -14.752 1.00 89.44 145 PRO A CA 1
ATOM 1165 C C . PRO A 1 145 ? 22.270 -6.297 -13.303 1.00 89.44 145 PRO A C 1
ATOM 1167 O O . PRO A 1 145 ? 21.480 -7.200 -13.087 1.00 89.44 145 PRO A O 1
ATOM 1170 N N . GLU A 1 146 ? 22.926 -5.689 -12.316 1.00 89.25 146 GLU A N 1
ATOM 1171 C CA . GLU A 1 146 ? 22.797 -6.085 -10.908 1.00 89.25 146 GLU A CA 1
ATOM 1172 C C . GLU A 1 146 ? 21.648 -5.364 -10.196 1.00 89.25 146 GLU A C 1
ATOM 1174 O O . GLU A 1 146 ? 21.053 -5.894 -9.266 1.00 89.25 146 GLU A O 1
ATOM 1179 N N . ASN A 1 147 ? 21.359 -4.116 -10.573 1.00 92.06 147 ASN A N 1
ATOM 1180 C CA . ASN A 1 147 ? 20.424 -3.288 -9.812 1.00 92.06 147 ASN A CA 1
ATOM 1181 C C . ASN A 1 147 ? 19.680 -2.242 -10.647 1.00 92.06 147 ASN A C 1
ATOM 1183 O O . ASN A 1 147 ? 19.043 -1.368 -10.063 1.00 92.06 147 ASN A O 1
ATOM 1187 N N . VAL A 1 148 ? 19.760 -2.280 -11.979 1.00 94.12 148 VAL A N 1
ATOM 1188 C CA . VAL A 1 148 ? 19.071 -1.307 -12.835 1.00 94.12 148 VAL A CA 1
ATOM 1189 C C . VAL A 1 148 ? 17.931 -1.985 -13.573 1.00 94.12 148 VAL A C 1
ATOM 1191 O O . VAL A 1 148 ? 18.124 -2.966 -14.278 1.00 94.12 148 VAL A O 1
ATOM 1194 N N . TYR A 1 149 ? 16.742 -1.409 -13.448 1.00 94.94 149 TYR A N 1
ATOM 1195 C CA . TYR A 1 149 ? 15.509 -1.938 -14.006 1.00 94.94 149 TYR A CA 1
ATOM 1196 C C . TYR A 1 149 ? 14.932 -0.952 -15.017 1.00 94.94 149 TYR A C 1
ATOM 1198 O O . TYR A 1 149 ? 14.996 0.260 -14.820 1.00 94.94 149 TYR A O 1
ATOM 1206 N N . LEU A 1 150 ? 14.341 -1.461 -16.093 1.00 95.94 150 LEU A N 1
ATOM 1207 C CA . LEU A 1 150 ? 13.664 -0.680 -17.122 1.00 95.94 150 LEU A CA 1
ATOM 1208 C C . LEU A 1 150 ? 12.236 -1.179 -17.290 1.00 95.94 150 LEU A C 1
ATOM 1210 O O . LEU A 1 150 ? 12.032 -2.339 -17.641 1.00 95.94 150 LEU A O 1
ATOM 1214 N N . ALA A 1 151 ? 11.258 -0.295 -17.112 1.00 95.50 151 ALA A N 1
ATOM 1215 C CA . ALA A 1 151 ? 9.852 -0.613 -17.339 1.00 95.50 151 ALA A CA 1
ATOM 1216 C C . ALA A 1 151 ? 9.108 0.567 -17.987 1.00 95.50 151 ALA A C 1
ATOM 1218 O O . ALA A 1 151 ? 9.423 1.726 -17.705 1.00 95.50 151 ALA A O 1
ATOM 1219 N N . PRO A 1 152 ? 8.106 0.322 -18.845 1.00 94.19 152 PRO A N 1
ATOM 1220 C CA . PRO A 1 152 ? 7.186 1.376 -19.245 1.00 94.19 152 PRO A CA 1
ATOM 1221 C C . PRO A 1 152 ? 6.340 1.817 -18.044 1.00 94.19 152 PRO A C 1
ATOM 1223 O O . PRO A 1 152 ? 6.032 1.022 -17.159 1.00 94.19 152 PRO A O 1
ATOM 1226 N N . ASN A 1 153 ? 5.907 3.072 -18.021 1.00 90.44 153 ASN A N 1
ATOM 1227 C CA . ASN A 1 153 ? 4.937 3.553 -17.044 1.00 90.44 153 ASN A CA 1
ATOM 1228 C C . ASN A 1 153 ? 4.057 4.655 -17.651 1.00 90.44 153 ASN A C 1
ATOM 1230 O O . ASN A 1 153 ? 4.380 5.223 -18.689 1.00 90.44 153 ASN A O 1
ATOM 1234 N N . ASN A 1 154 ? 2.939 4.947 -16.997 1.00 86.12 154 ASN A N 1
ATOM 1235 C CA . ASN A 1 154 ? 2.000 6.003 -17.333 1.00 86.12 154 ASN A CA 1
ATOM 1236 C C . ASN A 1 154 ? 2.118 7.230 -16.401 1.00 86.12 154 ASN A C 1
ATOM 1238 O O . ASN A 1 154 ? 1.296 8.134 -16.515 1.00 86.12 154 ASN A O 1
ATOM 1242 N N . TYR A 1 155 ? 3.089 7.276 -15.475 1.00 74.69 155 TYR A N 1
ATOM 1243 C CA . TYR A 1 155 ? 3.248 8.409 -14.553 1.00 74.69 155 TYR A CA 1
ATOM 1244 C C . TYR A 1 155 ? 3.615 9.718 -15.269 1.00 74.69 155 TYR A C 1
ATOM 1246 O O . TYR A 1 155 ? 4.402 9.741 -16.215 1.00 74.69 155 TYR A O 1
ATOM 1254 N N . ASP A 1 156 ? 3.088 10.816 -14.727 1.00 67.62 156 ASP A N 1
ATOM 1255 C CA . ASP A 1 156 ? 3.265 12.192 -15.210 1.00 67.62 156 ASP A CA 1
ATOM 1256 C C . ASP A 1 156 ? 4.303 12.984 -14.402 1.00 67.62 156 ASP A C 1
ATOM 1258 O O . ASP A 1 156 ? 4.244 14.208 -14.318 1.00 67.62 156 ASP A O 1
ATOM 1262 N N . GLY A 1 157 ? 5.239 12.289 -13.751 1.00 57.28 157 GLY A N 1
ATOM 1263 C CA . GLY A 1 157 ? 6.256 12.923 -12.908 1.00 57.28 157 GLY A CA 1
ATOM 1264 C C . GLY A 1 157 ? 5.822 13.193 -11.464 1.00 57.28 157 GLY A C 1
ATOM 1265 O O . GLY A 1 157 ? 6.531 13.889 -10.743 1.00 57.28 157 GLY A O 1
ATOM 1266 N N . LYS A 1 158 ? 4.703 12.618 -10.999 1.00 45.41 158 LYS A N 1
ATOM 1267 C CA . LYS A 1 158 ? 4.471 12.483 -9.555 1.00 45.41 158 LYS A CA 1
ATOM 1268 C C . LYS A 1 158 ? 5.354 11.344 -9.050 1.00 45.41 158 LYS A C 1
ATOM 1270 O O . LYS A 1 158 ? 5.073 10.179 -9.318 1.00 45.41 158 LYS A O 1
ATOM 1275 N N . ILE A 1 159 ? 6.462 11.710 -8.414 1.00 48.41 159 ILE A N 1
ATOM 1276 C CA . ILE A 1 159 ? 7.293 10.776 -7.656 1.00 48.41 159 ILE A CA 1
ATOM 1277 C C . ILE A 1 159 ? 6.435 10.289 -6.481 1.00 48.41 159 ILE A C 1
ATOM 1279 O O . ILE A 1 159 ? 5.690 11.085 -5.903 1.00 48.41 159 ILE A O 1
ATOM 1283 N N . ILE A 1 160 ? 6.480 8.981 -6.229 1.00 52.47 160 ILE A N 1
ATOM 1284 C CA . ILE A 1 160 ? 5.870 8.328 -5.063 1.00 52.47 160 ILE A CA 1
ATOM 1285 C C . ILE A 1 160 ? 6.379 9.000 -3.785 1.00 52.47 160 ILE A C 1
ATOM 1287 O O . ILE A 1 160 ? 7.604 9.248 -3.718 1.00 52.47 160 ILE A O 1
#

Foldseek 3Di:
DDPPPLVVLLVVLVPDPDDDPVSVVVNVVSVVVVVVVVVVPDPDPVVVVVVVVVVVVVVVVVVVVVVVVVVPDPPDDDPDCVLADLDEDPALEDPAADDPSNLVCLQPANNNPHDGAAEAEAEVPPDPDDPCPSVVVVVVCVVVRRGYHYHYDDDPPPDD

Organism: NCBI:txid1974841

Radius of gyration: 44.86 Å; chains: 1; bounding box: 100×24×100 Å

Secondary structure (DSSP, 8-state):
--TTHHHHHHHHHHSSSS--HHHHHHHHHHHHHHHHHHHTTS---HHHHHHHHHHHHHHHHHHHHHHHHHHTS--PPP-S-TT------S-SB-SSPPPHHHHHHHHHSGGGTSSPPEEEEE-TTTS---TTHHHHHHHHHHH-TTTEEEEE----S---